Protein AF-A0A4R6DSK3-F1 (afdb_monomer_lite)

Foldseek 3Di:
DDDDDDDPDDDDPPPPPPPPPPPPQPQPDFDQQVVDPQWDQDPVQFIWGQDPNDTDFDDFPNFTWGDDPRTIDGVPHGDGNVNVVVSVVVVVVVVVVVVD

Organism: Scandinavium goeteborgense (NCBI:txid1851514)

Sequence (100 aa):
MKKVIIFLLALTANTTVSAVGIPLIDPSTPIKVSASSGYRCGSDEKGYVLNDGKWQLISFQDIEVSCHDDHLWLKDTPLSFSDILSQALKEIEKKDSSSQ

Structure (mmCIF, N/CA/C/O backbone):
data_AF-A0A4R6DSK3-F1
#
_entry.id   AF-A0A4R6DSK3-F1
#
loop_
_atom_site.group_PDB
_atom_site.id
_atom_site.type_symbol
_atom_site.label_atom_id
_atom_site.label_alt_id
_atom_site.label_comp_id
_atom_site.label_asym_id
_atom_site.label_entity_id
_atom_site.label_seq_id
_atom_site.pdbx_PDB_ins_code
_atom_site.Cartn_x
_atom_site.Cartn_y
_atom_site.Cartn_z
_atom_site.occupancy
_atom_site.B_iso_or_equiv
_atom_site.auth_seq_id
_atom_site.auth_comp_id
_atom_site.auth_asym_id
_atom_site.auth_atom_id
_atom_site.pdbx_PDB_model_num
ATOM 1 N N . MET A 1 1 ? 63.847 4.606 -37.744 1.00 38.59 1 MET A N 1
ATOM 2 C CA . MET A 1 1 ? 62.773 5.620 -37.821 1.00 38.59 1 MET A CA 1
ATOM 3 C C . MET A 1 1 ? 61.489 4.947 -38.300 1.00 38.59 1 MET A C 1
ATOM 5 O O . MET A 1 1 ? 61.398 4.617 -39.472 1.00 38.59 1 MET A O 1
ATOM 9 N N . LYS A 1 2 ? 60.531 4.670 -37.408 1.00 36.50 2 LYS A N 1
ATOM 10 C CA . LYS A 1 2 ? 59.188 4.175 -37.763 1.00 36.50 2 LYS A CA 1
ATOM 11 C C . LYS A 1 2 ? 58.180 5.086 -37.065 1.00 36.50 2 LYS A C 1
ATOM 13 O O . LYS A 1 2 ? 58.185 5.168 -35.842 1.00 36.50 2 LYS A O 1
ATOM 18 N N . LYS A 1 3 ? 57.428 5.858 -37.856 1.00 42.44 3 LYS A N 1
ATOM 19 C CA . LYS A 1 3 ? 56.459 6.852 -37.379 1.00 42.44 3 LYS A CA 1
ATOM 20 C C . LYS A 1 3 ? 55.225 6.125 -36.845 1.00 42.44 3 LYS A C 1
ATOM 22 O O . LYS A 1 3 ? 54.655 5.287 -37.538 1.00 42.44 3 LYS A O 1
ATOM 27 N N . VAL A 1 4 ? 54.889 6.429 -35.597 1.00 52.22 4 VAL A N 1
ATOM 28 C CA . VAL A 1 4 ? 53.748 5.887 -34.858 1.00 52.22 4 VAL A CA 1
ATOM 29 C C . VAL A 1 4 ? 52.454 6.521 -35.373 1.00 52.22 4 VAL A C 1
ATOM 31 O O . VAL A 1 4 ? 52.421 7.683 -35.773 1.00 52.22 4 VAL A O 1
ATOM 34 N N . ILE A 1 5 ? 51.428 5.681 -35.411 1.00 54.78 5 ILE A N 1
ATOM 35 C CA . ILE A 1 5 ? 50.108 5.847 -36.011 1.00 54.78 5 ILE A CA 1
ATOM 36 C C . ILE A 1 5 ? 49.314 6.965 -35.315 1.00 54.78 5 ILE A C 1
ATOM 38 O O . ILE A 1 5 ? 49.279 7.046 -34.090 1.00 54.78 5 ILE A O 1
ATOM 42 N N . ILE A 1 6 ? 48.664 7.811 -36.118 1.00 54.84 6 ILE A N 1
ATOM 43 C CA . ILE A 1 6 ? 47.757 8.880 -35.683 1.00 54.84 6 ILE A CA 1
ATOM 44 C C . ILE A 1 6 ? 46.467 8.243 -35.148 1.00 54.84 6 ILE A C 1
ATOM 46 O O . ILE A 1 6 ? 45.700 7.656 -35.909 1.00 54.84 6 ILE A O 1
ATOM 50 N N . PHE A 1 7 ? 46.223 8.371 -33.843 1.00 48.38 7 PHE A N 1
ATOM 51 C CA . PHE A 1 7 ? 44.937 8.051 -33.224 1.00 48.38 7 PHE A CA 1
ATOM 52 C C . PHE A 1 7 ? 43.957 9.208 -33.465 1.00 48.38 7 PHE A C 1
ATOM 54 O O . PHE A 1 7 ? 43.996 10.230 -32.783 1.00 48.38 7 PHE A O 1
ATOM 61 N N . LEU A 1 8 ? 43.066 9.038 -34.441 1.00 53.38 8 LEU A N 1
ATOM 62 C CA . LEU A 1 8 ? 41.819 9.796 -34.540 1.00 53.38 8 LEU A CA 1
ATOM 63 C C . LEU A 1 8 ? 40.842 9.229 -33.499 1.00 53.38 8 LEU A C 1
ATOM 65 O O . LEU A 1 8 ? 40.117 8.277 -33.783 1.00 53.38 8 LEU A O 1
ATOM 69 N N . LEU A 1 9 ? 40.845 9.779 -32.280 1.00 48.25 9 LEU A N 1
ATOM 70 C CA . LEU A 1 9 ? 39.757 9.539 -31.330 1.00 48.25 9 LEU A CA 1
ATOM 71 C C . LEU A 1 9 ? 38.583 10.451 -31.698 1.00 48.25 9 LEU A C 1
ATOM 73 O O . LEU A 1 9 ? 38.645 11.671 -31.557 1.00 48.25 9 LEU A O 1
ATOM 77 N N . ALA A 1 10 ? 37.531 9.823 -32.211 1.00 53.84 10 ALA A N 1
ATOM 78 C CA . ALA A 1 10 ? 36.276 10.444 -32.580 1.00 53.84 10 ALA A CA 1
ATOM 79 C C . ALA A 1 10 ? 35.604 11.111 -31.366 1.00 53.84 10 ALA A C 1
ATOM 81 O O . ALA A 1 10 ? 35.232 10.450 -30.397 1.00 53.84 10 ALA A O 1
ATOM 82 N N . LEU A 1 11 ? 35.418 12.430 -31.451 1.00 53.19 11 LEU A N 1
ATOM 83 C CA . LEU A 1 11 ? 34.432 13.165 -30.666 1.00 53.19 11 LEU A CA 1
ATOM 84 C C . LEU A 1 11 ? 33.047 12.900 -31.262 1.00 53.19 11 LEU A C 1
ATOM 86 O O . LEU A 1 11 ? 32.675 13.536 -32.242 1.00 53.19 11 LEU A O 1
ATOM 90 N N . THR A 1 12 ? 32.259 12.035 -30.635 1.00 53.69 12 THR A N 1
ATOM 91 C CA . THR A 1 12 ? 30.794 12.147 -30.683 1.00 53.69 12 THR A CA 1
ATOM 92 C C . THR A 1 12 ? 30.238 11.772 -29.317 1.00 53.69 12 THR A C 1
ATOM 94 O O . THR A 1 12 ? 29.830 10.637 -29.070 1.00 53.69 12 THR A O 1
ATOM 97 N N . ALA A 1 13 ? 30.268 12.732 -28.393 1.00 55.22 13 ALA A N 1
ATOM 98 C CA . ALA A 1 13 ? 29.481 12.655 -27.175 1.00 55.22 13 ALA A CA 1
ATOM 99 C C . ALA A 1 13 ? 28.005 12.813 -27.566 1.00 55.22 13 ALA A C 1
ATOM 101 O O . ALA A 1 13 ? 27.500 13.925 -27.7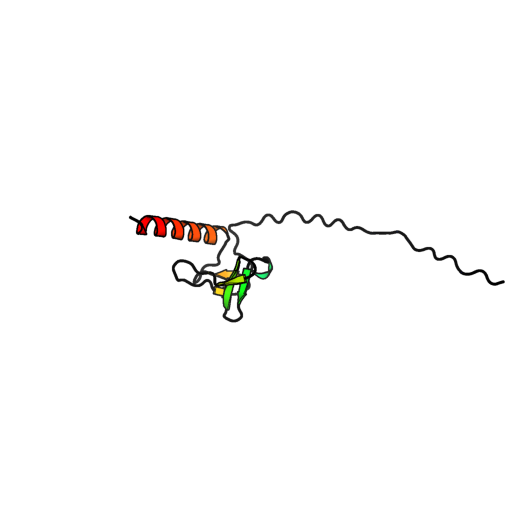00 1.00 55.22 13 ALA A O 1
ATOM 102 N N . ASN A 1 14 ? 27.320 11.692 -27.785 1.00 53.88 14 ASN A N 1
ATOM 103 C CA . ASN A 1 14 ? 25.866 11.673 -27.867 1.00 53.88 14 ASN A CA 1
ATOM 104 C C . ASN A 1 14 ? 25.325 11.839 -26.447 1.00 53.88 14 ASN A C 1
ATOM 106 O O . ASN A 1 14 ? 25.045 10.863 -25.755 1.00 53.88 14 ASN A O 1
ATOM 110 N N . THR A 1 15 ? 25.198 13.080 -25.984 1.00 58.44 15 THR A N 1
ATOM 111 C CA . THR A 1 15 ? 24.363 13.372 -24.821 1.00 58.44 15 THR A CA 1
ATOM 112 C C . THR A 1 15 ? 22.913 13.252 -25.268 1.00 58.44 15 THR A C 1
ATOM 114 O O . THR A 1 15 ? 22.318 14.204 -25.772 1.00 58.44 15 THR A O 1
ATOM 117 N N . THR A 1 16 ? 22.339 12.060 -25.127 1.00 59.62 16 THR A N 1
ATOM 118 C CA . THR A 1 16 ? 20.891 11.880 -25.195 1.00 59.62 16 THR A CA 1
ATOM 119 C C . THR A 1 16 ? 20.289 12.607 -23.997 1.00 59.62 16 THR A C 1
ATOM 121 O O . THR A 1 16 ? 20.273 12.085 -22.883 1.00 59.62 16 THR A O 1
ATOM 124 N N . VAL A 1 17 ? 19.836 13.842 -24.210 1.00 56.81 17 VAL A N 1
ATOM 125 C CA . VAL A 1 17 ? 18.970 14.545 -23.262 1.00 56.81 17 VAL A CA 1
ATOM 126 C C . VAL A 1 17 ? 17.626 13.830 -23.319 1.00 56.81 17 VAL A C 1
ATOM 128 O O . VAL A 1 17 ? 16.793 14.107 -24.178 1.00 56.81 17 VAL A O 1
ATOM 131 N N . SER A 1 18 ? 17.444 12.838 -22.450 1.00 55.16 18 SER A N 1
ATOM 132 C CA . SER A 1 18 ? 16.133 12.239 -22.251 1.00 55.16 18 SER A CA 1
ATOM 133 C C . SER A 1 18 ? 15.279 13.289 -21.552 1.00 55.16 18 SER A C 1
ATOM 135 O O . SER A 1 18 ? 15.480 13.576 -20.372 1.00 55.16 18 SER A O 1
ATOM 137 N N . ALA A 1 19 ? 14.359 13.902 -22.296 1.00 55.50 19 ALA A N 1
ATOM 138 C CA . ALA A 1 19 ? 13.275 14.678 -21.724 1.00 55.50 19 ALA A CA 1
ATOM 139 C C . ALA A 1 19 ? 12.422 13.709 -20.901 1.00 55.50 19 ALA A C 1
ATOM 141 O O . ALA A 1 19 ? 11.544 13.029 -21.429 1.00 55.50 19 ALA A O 1
ATOM 142 N N . VAL A 1 20 ? 12.728 13.585 -19.610 1.00 54.66 20 VAL A N 1
ATOM 143 C CA . VAL A 1 20 ? 11.831 12.938 -18.657 1.00 54.66 20 VAL A CA 1
ATOM 144 C C . VAL A 1 20 ? 10.653 13.895 -18.526 1.00 54.66 20 VAL A C 1
ATOM 146 O O . VAL A 1 20 ? 10.675 14.817 -17.714 1.00 54.66 20 VAL A O 1
ATOM 149 N N . GLY A 1 21 ? 9.672 13.755 -19.422 1.00 49.19 21 GLY A N 1
ATOM 150 C CA . GLY A 1 21 ? 8.376 14.394 -19.256 1.00 49.19 21 GLY A CA 1
ATOM 151 C C . GLY A 1 21 ? 7.909 14.055 -17.850 1.00 49.19 21 GLY A C 1
ATOM 152 O O . GLY A 1 21 ? 7.904 12.880 -17.486 1.00 49.19 21 GLY A O 1
ATOM 153 N N . ILE A 1 22 ? 7.641 15.079 -17.041 1.00 50.91 22 ILE A N 1
ATOM 154 C CA . ILE A 1 22 ? 7.188 14.903 -15.662 1.00 50.91 22 ILE A CA 1
ATOM 155 C C . ILE A 1 22 ? 5.979 13.967 -15.740 1.00 50.91 22 ILE A C 1
ATOM 157 O O . ILE A 1 22 ? 4.998 14.343 -16.389 1.00 50.91 22 ILE A O 1
ATOM 161 N N . PRO A 1 23 ? 6.046 12.742 -15.188 1.00 54.28 23 PRO A N 1
ATOM 162 C CA . PRO A 1 23 ? 4.908 11.848 -15.245 1.00 54.28 23 PRO A CA 1
ATOM 163 C C . PRO A 1 23 ? 3.758 12.556 -14.535 1.00 54.28 23 PRO A C 1
ATOM 165 O O . PRO A 1 23 ? 3.869 12.924 -13.365 1.00 54.28 23 PRO A O 1
ATOM 168 N N . LEU A 1 24 ? 2.677 12.809 -15.271 1.00 55.78 24 LEU A N 1
ATOM 169 C CA . LEU A 1 24 ? 1.422 13.256 -14.687 1.00 55.78 24 LEU A CA 1
ATOM 170 C C . LEU A 1 24 ? 0.889 12.065 -13.892 1.00 55.78 24 LEU A C 1
ATOM 172 O O . LEU A 1 24 ? 0.271 11.163 -14.451 1.00 55.78 24 LEU A O 1
ATOM 176 N N . ILE A 1 25 ? 1.234 12.011 -12.608 1.00 68.19 25 ILE A N 1
ATOM 177 C CA . ILE A 1 25 ? 0.703 11.012 -11.686 1.00 68.19 25 ILE A CA 1
ATOM 178 C C . ILE A 1 25 ? -0.771 11.363 -11.503 1.00 68.19 25 ILE A C 1
ATOM 180 O O . ILE A 1 25 ? -1.084 12.378 -10.883 1.00 68.19 25 ILE A O 1
ATOM 184 N N . ASP A 1 26 ? -1.668 10.562 -12.075 1.00 84.50 26 ASP A N 1
ATOM 185 C CA . ASP A 1 26 ? -3.093 10.652 -11.775 1.00 84.50 26 ASP A CA 1
ATOM 186 C C . ASP A 1 26 ? -3.304 10.146 -10.338 1.00 84.50 26 ASP A C 1
ATOM 188 O O . ASP A 1 26 ? -3.143 8.946 -10.084 1.00 84.50 26 ASP A O 1
ATOM 192 N N . PRO A 1 27 ? -3.642 11.030 -9.381 1.00 84.75 27 PRO A N 1
ATOM 193 C CA . PRO A 1 27 ? -3.726 10.660 -7.974 1.00 84.75 27 PRO A CA 1
ATOM 194 C C . PRO A 1 27 ? -4.894 9.712 -7.674 1.00 84.75 27 PRO A C 1
ATOM 196 O O . PRO A 1 27 ? -4.917 9.145 -6.583 1.00 84.75 27 PRO A O 1
ATOM 199 N N . SER A 1 28 ?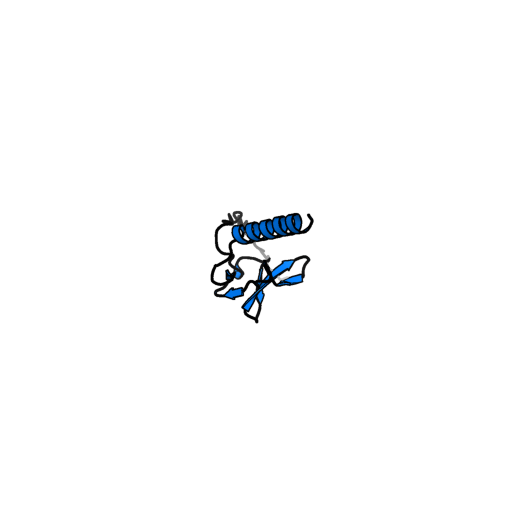 -5.829 9.538 -8.618 1.00 90.12 28 SER A N 1
ATOM 200 C CA . SER A 1 28 ? -6.963 8.615 -8.519 1.00 90.12 28 SER A CA 1
ATOM 201 C C . SER A 1 28 ? -6.642 7.203 -9.013 1.00 90.12 28 SER A C 1
ATOM 203 O O . SER A 1 28 ? -7.397 6.268 -8.747 1.00 90.12 28 SER A O 1
ATOM 205 N N . THR A 1 29 ? -5.512 7.017 -9.701 1.00 92.44 29 THR A N 1
ATOM 206 C CA . THR A 1 29 ? -5.091 5.682 -10.134 1.00 92.44 29 THR A CA 1
ATOM 207 C C . THR A 1 29 ? -4.540 4.868 -8.962 1.00 92.44 29 THR A C 1
ATOM 209 O O . THR A 1 29 ? -3.872 5.429 -8.085 1.00 92.44 29 THR A O 1
ATOM 212 N N . PRO A 1 30 ? -4.792 3.544 -8.933 1.00 94.75 30 PRO A N 1
ATOM 213 C CA . PRO A 1 30 ? -4.163 2.649 -7.975 1.00 94.75 30 PRO A CA 1
ATOM 214 C C . PRO A 1 30 ? -2.645 2.814 -7.928 1.00 94.75 30 PRO A C 1
ATOM 216 O O . PRO A 1 30 ? -1.969 2.872 -8.957 1.00 94.75 30 PRO A O 1
ATOM 219 N N . ILE A 1 31 ? -2.100 2.850 -6.716 1.00 93.06 31 ILE A N 1
ATOM 220 C CA . ILE A 1 31 ? -0.667 2.971 -6.481 1.00 93.06 31 ILE A CA 1
ATOM 221 C C . ILE A 1 31 ? 0.000 1.675 -6.915 1.00 93.06 31 ILE A C 1
ATOM 223 O O . ILE A 1 31 ? -0.116 0.648 -6.246 1.00 93.06 31 ILE A O 1
ATOM 227 N N . LYS A 1 32 ? 0.744 1.756 -8.015 1.00 94.38 32 LYS A N 1
ATOM 228 C CA . LYS A 1 32 ? 1.611 0.683 -8.481 1.00 94.38 32 LYS A CA 1
ATOM 229 C C . LYS A 1 32 ? 2.956 0.752 -7.766 1.00 94.38 32 LYS A C 1
ATOM 231 O O . LYS A 1 32 ? 3.697 1.726 -7.914 1.00 94.38 32 LYS A O 1
ATOM 236 N N . VAL A 1 33 ? 3.277 -0.277 -6.992 1.00 94.00 33 VAL A N 1
ATOM 237 C CA . VAL A 1 33 ? 4.443 -0.288 -6.103 1.00 94.00 33 VAL A CA 1
ATOM 238 C C . VAL A 1 33 ? 5.745 -0.266 -6.896 1.00 94.00 33 VAL A C 1
ATOM 240 O O . VAL A 1 33 ? 6.608 0.555 -6.605 1.00 94.00 33 VAL A O 1
ATOM 243 N N . SER A 1 34 ? 5.870 -1.058 -7.963 1.00 92.56 34 SER A N 1
ATOM 244 C CA . SER A 1 34 ? 7.054 -1.043 -8.838 1.00 92.56 34 SER A CA 1
ATOM 245 C C . SER A 1 34 ? 7.313 0.294 -9.545 1.00 92.56 34 SER A C 1
ATOM 247 O O . SER A 1 34 ? 8.423 0.530 -10.024 1.00 92.56 34 SER A O 1
ATOM 249 N N . ALA A 1 35 ? 6.311 1.176 -9.610 1.00 90.44 35 ALA A N 1
ATOM 250 C CA . ALA A 1 35 ? 6.424 2.505 -10.204 1.00 90.44 35 ALA A CA 1
ATOM 251 C C . ALA A 1 35 ? 6.756 3.603 -9.174 1.00 90.44 35 ALA A C 1
ATOM 253 O O . ALA A 1 35 ? 6.890 4.767 -9.552 1.00 90.44 35 ALA A O 1
ATOM 254 N N . SER A 1 36 ? 6.895 3.258 -7.889 1.00 87.06 36 SER A N 1
ATOM 255 C CA . SER A 1 36 ? 7.165 4.203 -6.805 1.00 87.06 36 SER A CA 1
ATOM 256 C C . SER A 1 36 ? 8.372 3.775 -5.976 1.00 87.06 36 SER A C 1
ATOM 258 O O . SER A 1 36 ? 8.492 2.629 -5.562 1.00 87.06 36 SER A O 1
ATOM 260 N N . SER A 1 37 ? 9.254 4.721 -5.656 1.00 90.62 37 SER A N 1
ATOM 261 C CA . SER A 1 37 ? 10.331 4.504 -4.680 1.00 90.62 37 SER A CA 1
ATOM 262 C C . SER A 1 37 ? 9.870 4.670 -3.227 1.00 90.62 37 SER A C 1
ATOM 264 O O . SER A 1 37 ? 10.603 4.310 -2.308 1.00 90.62 37 SER A O 1
ATOM 266 N N . GLY A 1 38 ? 8.674 5.228 -3.013 1.00 91.62 38 GLY A N 1
ATOM 267 C CA . GLY A 1 38 ? 8.120 5.513 -1.690 1.00 91.62 38 GLY A CA 1
ATOM 268 C C . GLY A 1 38 ? 7.294 4.375 -1.097 1.00 91.62 38 GLY A C 1
ATOM 269 O O . GLY A 1 38 ? 6.955 4.439 0.081 1.00 91.62 38 GLY A O 1
ATOM 270 N N . TYR A 1 39 ? 6.983 3.340 -1.879 1.00 94.62 39 TYR A N 1
ATOM 271 C CA . TYR A 1 39 ? 6.181 2.200 -1.440 1.00 94.62 39 TYR A CA 1
ATOM 272 C C . TYR A 1 39 ? 6.899 0.881 -1.692 1.00 94.62 39 TYR A C 1
ATOM 274 O O . TYR A 1 39 ? 7.749 0.776 -2.574 1.00 94.62 39 TYR A O 1
ATOM 282 N N . ARG A 1 40 ? 6.543 -0.138 -0.912 1.00 95.19 40 ARG A N 1
ATOM 283 C CA . ARG A 1 40 ? 7.076 -1.491 -1.060 1.00 95.19 40 ARG A CA 1
ATOM 284 C C . ARG A 1 40 ? 6.042 -2.536 -0.651 1.00 95.19 40 ARG A C 1
ATOM 286 O O . ARG A 1 40 ? 5.345 -2.364 0.345 1.00 95.19 40 ARG A O 1
ATOM 293 N N . CYS A 1 41 ? 6.047 -3.659 -1.360 1.00 95.56 41 CYS A N 1
ATOM 294 C CA . CYS A 1 41 ? 5.404 -4.894 -0.929 1.00 95.56 41 CYS A CA 1
ATOM 295 C C . CYS A 1 41 ? 6.377 -5.698 -0.064 1.00 95.56 41 CYS A C 1
ATOM 297 O O . CYS A 1 41 ? 7.515 -5.979 -0.466 1.00 95.56 41 CYS A O 1
ATOM 299 N N . GLY A 1 42 ? 5.962 -6.008 1.158 1.00 94.62 42 GLY A N 1
ATOM 300 C CA . GLY A 1 42 ? 6.680 -6.921 2.032 1.00 94.62 42 GLY A CA 1
ATOM 301 C C . GLY A 1 42 ? 6.600 -8.359 1.533 1.00 94.62 42 GLY A C 1
ATOM 302 O O . GLY A 1 42 ? 5.754 -8.713 0.716 1.00 94.62 42 GLY A O 1
ATOM 303 N N . SER A 1 43 ? 7.493 -9.204 2.042 1.00 94.94 43 SER A N 1
ATOM 304 C CA . SER A 1 43 ? 7.424 -10.656 1.821 1.00 94.94 43 SER A CA 1
ATOM 305 C C . SER A 1 43 ? 6.254 -11.315 2.560 1.00 94.94 43 SER A C 1
ATOM 307 O O . SER A 1 43 ? 5.969 -12.481 2.334 1.00 94.94 43 SER A O 1
ATOM 309 N N . ASP A 1 44 ? 5.630 -10.582 3.474 1.00 96.25 44 ASP A N 1
ATOM 310 C CA . ASP A 1 44 ? 4.446 -10.935 4.250 1.00 96.25 44 ASP A CA 1
ATOM 311 C C . ASP A 1 44 ? 3.149 -10.408 3.617 1.00 96.25 44 ASP A C 1
ATOM 313 O O . ASP A 1 44 ? 2.131 -10.330 4.297 1.00 96.25 44 ASP A O 1
ATOM 317 N N . GLU A 1 45 ? 3.196 -10.011 2.339 1.00 95.94 45 GLU A N 1
ATOM 318 C CA . GLU A 1 45 ? 2.058 -9.462 1.587 1.00 95.94 45 GLU A CA 1
ATOM 319 C C . GLU A 1 45 ? 1.488 -8.167 2.192 1.00 95.94 45 GLU A C 1
ATOM 321 O O . GLU A 1 45 ? 0.369 -7.763 1.884 1.00 95.94 45 GLU A O 1
ATOM 326 N N . LYS A 1 46 ? 2.263 -7.464 3.030 1.00 97.50 46 LYS A N 1
ATOM 327 C CA . LYS A 1 46 ? 1.878 -6.164 3.591 1.00 97.50 46 LYS A CA 1
ATOM 328 C C . LYS A 1 46 ? 2.433 -4.991 2.788 1.00 97.50 46 LYS A C 1
ATOM 330 O O . LYS A 1 46 ? 3.482 -5.080 2.143 1.00 97.50 46 LYS A O 1
ATOM 335 N N . GLY A 1 47 ? 1.725 -3.867 2.842 1.00 96.38 47 GLY A N 1
ATOM 336 C CA . GLY A 1 47 ? 2.114 -2.606 2.222 1.00 96.38 47 GLY A CA 1
ATOM 337 C C . GLY A 1 47 ? 2.946 -1.730 3.158 1.00 96.38 47 GLY A C 1
ATOM 338 O O . GLY A 1 47 ? 2.549 -1.452 4.289 1.00 96.38 47 GLY A O 1
ATOM 339 N N . TYR A 1 48 ? 4.086 -1.246 2.668 1.00 96.81 48 TYR A N 1
ATOM 340 C CA . TYR A 1 48 ? 4.994 -0.377 3.416 1.00 96.81 48 TYR A CA 1
ATOM 341 C C . TYR A 1 48 ? 5.198 0.960 2.712 1.00 96.81 48 TYR A C 1
ATOM 343 O O . TYR A 1 48 ? 5.257 1.019 1.483 1.00 96.81 48 TYR A O 1
ATOM 351 N N . VAL A 1 49 ? 5.382 2.016 3.503 1.00 94.81 49 VAL A N 1
ATOM 352 C CA . VAL A 1 49 ? 5.785 3.351 3.049 1.00 94.81 49 VAL A CA 1
ATOM 353 C C . VAL A 1 49 ? 7.189 3.674 3.555 1.00 94.81 49 VAL A C 1
ATOM 355 O O . VAL A 1 49 ? 7.560 3.303 4.672 1.00 94.81 49 VAL A O 1
ATOM 358 N N . LEU A 1 50 ? 7.988 4.345 2.729 1.00 94.88 50 LEU A N 1
ATOM 359 C CA . LEU A 1 50 ? 9.283 4.876 3.131 1.00 94.88 50 LEU A CA 1
ATOM 360 C C . LEU A 1 50 ? 9.066 6.206 3.850 1.00 94.88 50 LEU A C 1
ATOM 362 O O . LEU A 1 50 ? 8.720 7.204 3.223 1.00 94.88 50 LEU A O 1
ATOM 366 N N . ASN A 1 51 ? 9.301 6.222 5.156 1.00 90.81 51 ASN A N 1
ATOM 367 C CA . ASN A 1 51 ? 9.197 7.415 5.983 1.00 90.81 51 ASN A CA 1
ATOM 368 C C . ASN A 1 51 ? 10.492 7.589 6.782 1.00 90.81 51 ASN A C 1
ATOM 370 O O . ASN A 1 51 ? 10.956 6.648 7.427 1.00 90.81 51 ASN A O 1
ATOM 374 N N . ASP A 1 52 ? 11.121 8.759 6.680 1.00 93.25 52 ASP A N 1
ATOM 375 C CA . ASP A 1 52 ? 12.419 9.059 7.303 1.00 93.25 52 ASP A CA 1
ATOM 376 C C . ASP A 1 52 ? 13.499 7.986 7.047 1.00 93.25 52 ASP A C 1
ATOM 378 O O . ASP A 1 52 ? 14.245 7.569 7.937 1.00 93.25 52 ASP A O 1
ATOM 382 N N . GLY A 1 53 ? 13.557 7.484 5.807 1.00 94.44 53 GLY A N 1
ATOM 383 C CA . GLY A 1 53 ? 14.514 6.455 5.387 1.00 94.44 53 GLY A CA 1
ATOM 384 C C . GLY A 1 53 ? 14.241 5.056 5.952 1.00 94.44 53 GLY A C 1
ATOM 385 O O . GLY A 1 53 ? 15.052 4.150 5.757 1.00 94.44 53 GLY A O 1
ATOM 386 N N . LYS A 1 54 ? 13.112 4.854 6.639 1.00 96.44 54 LYS A N 1
ATOM 387 C CA . LYS A 1 54 ? 12.703 3.569 7.209 1.00 96.44 54 LYS A CA 1
ATOM 388 C C . LYS A 1 54 ? 11.395 3.101 6.593 1.00 96.44 54 LYS A C 1
ATOM 390 O O . LYS A 1 54 ? 10.465 3.877 6.399 1.00 96.44 54 LYS A O 1
ATOM 395 N N . TRP A 1 55 ? 11.317 1.805 6.322 1.00 96.19 55 TRP A N 1
ATOM 396 C CA . TRP A 1 55 ? 10.072 1.179 5.899 1.00 96.19 55 TRP A CA 1
ATOM 397 C C . TRP A 1 55 ? 9.142 1.030 7.098 1.00 96.19 55 TRP A C 1
ATOM 399 O O . TRP A 1 55 ? 9.505 0.402 8.093 1.00 96.19 55 TRP A O 1
ATOM 409 N N . GLN A 1 56 ? 7.957 1.617 6.995 1.00 96.88 56 GLN A N 1
ATOM 410 C CA . GLN A 1 56 ? 6.910 1.559 8.007 1.00 96.88 56 GLN A CA 1
ATOM 411 C C . GLN A 1 56 ? 5.679 0.889 7.413 1.00 96.88 56 GLN A C 1
ATOM 413 O O . GLN A 1 56 ? 5.329 1.139 6.259 1.00 96.88 56 GLN A O 1
ATOM 418 N N . LEU A 1 57 ? 5.053 0.014 8.195 1.00 96.12 57 LEU A N 1
ATOM 419 C CA . LEU A 1 57 ? 3.803 -0.623 7.807 1.00 96.12 57 LEU A CA 1
ATOM 420 C C . LEU A 1 57 ? 2.719 0.449 7.666 1.00 96.12 57 LEU A C 1
ATOM 422 O O . LEU A 1 57 ? 2.576 1.294 8.551 1.00 96.12 57 LEU A O 1
ATOM 426 N N . ILE A 1 58 ? 1.968 0.413 6.569 1.00 95.00 58 ILE A N 1
ATOM 427 C CA . ILE A 1 58 ? 0.843 1.324 6.374 1.00 95.00 58 ILE A CA 1
ATOM 428 C C . ILE A 1 58 ? -0.381 0.714 7.057 1.00 95.00 58 ILE A C 1
ATOM 430 O O . ILE A 1 58 ? -0.769 -0.419 6.769 1.00 95.00 58 ILE A O 1
ATOM 434 N N . SER A 1 59 ? -1.011 1.479 7.941 1.00 93.62 59 SER A N 1
ATOM 435 C CA . SER A 1 59 ? -2.295 1.127 8.535 1.00 93.62 59 SER A CA 1
ATOM 436 C C . SER A 1 59 ? -3.190 2.358 8.655 1.00 93.62 59 SER A C 1
ATOM 438 O O . SER A 1 59 ? -2.721 3.472 8.889 1.00 93.62 59 SER A O 1
ATOM 440 N N . PHE A 1 60 ? -4.493 2.151 8.479 1.00 90.19 60 PHE A N 1
ATOM 441 C CA . PHE A 1 60 ? -5.527 3.165 8.684 1.00 90.19 60 PHE A CA 1
ATOM 442 C C . PHE A 1 60 ? -6.585 2.585 9.616 1.00 90.19 60 PHE A C 1
ATOM 444 O O . PHE A 1 60 ? -7.119 1.519 9.318 1.00 90.19 60 PHE A O 1
ATOM 451 N N . GLN A 1 61 ? -6.916 3.265 10.715 1.00 87.06 61 GLN A N 1
ATOM 452 C CA . GLN A 1 61 ? -7.919 2.813 11.689 1.00 87.06 61 GLN A CA 1
ATOM 453 C C . GLN A 1 61 ? -7.717 1.352 12.136 1.00 87.06 61 GLN A C 1
ATOM 455 O O . GLN A 1 61 ? -8.667 0.573 12.146 1.00 87.06 61 GLN A O 1
ATOM 460 N N . ASP A 1 62 ? -6.473 0.973 12.447 1.00 88.12 62 ASP A N 1
ATOM 461 C CA . ASP A 1 62 ? -6.064 -0.392 12.834 1.00 88.12 62 ASP A CA 1
ATOM 462 C C . ASP A 1 62 ? -6.220 -1.464 11.737 1.00 88.12 62 ASP A C 1
ATOM 464 O O . ASP A 1 62 ? -6.062 -2.658 11.988 1.00 88.12 62 ASP A O 1
ATOM 468 N N . ILE A 1 63 ? -6.486 -1.049 10.497 1.00 92.25 63 ILE A N 1
ATOM 469 C CA . ILE A 1 63 ? -6.550 -1.925 9.328 1.00 92.25 63 ILE A CA 1
ATOM 470 C C . ILE A 1 63 ? -5.235 -1.801 8.569 1.00 92.25 63 ILE A C 1
ATOM 472 O O . ILE A 1 63 ? -4.899 -0.733 8.055 1.00 92.25 63 ILE A O 1
ATOM 476 N N . GLU A 1 64 ? -4.485 -2.896 8.513 1.00 95.69 64 GLU A N 1
ATOM 477 C CA . GLU A 1 64 ? -3.235 -2.970 7.763 1.00 95.69 64 GLU A CA 1
ATOM 478 C C . GLU A 1 64 ? -3.507 -2.966 6.255 1.00 95.69 64 GLU A C 1
ATOM 480 O O . GLU A 1 64 ? -4.433 -3.615 5.760 1.00 95.69 64 GLU A O 1
ATOM 485 N N . VAL A 1 65 ? -2.681 -2.229 5.519 1.00 96.75 65 VAL A N 1
ATOM 486 C CA . VAL A 1 65 ? -2.672 -2.259 4.058 1.00 96.75 65 VAL A CA 1
ATOM 487 C C . VAL A 1 65 ? -1.957 -3.524 3.607 1.00 96.75 65 VAL A C 1
ATOM 489 O O . VAL A 1 65 ? -0.840 -3.810 4.043 1.00 96.75 65 VAL A O 1
ATOM 492 N N . SER A 1 66 ? -2.589 -4.264 2.705 1.00 97.38 66 SER A N 1
ATOM 493 C CA . SER A 1 66 ? -1.978 -5.402 2.027 1.00 97.38 66 SER A CA 1
ATOM 494 C C . SER A 1 66 ? -1.348 -4.964 0.704 1.00 97.38 66 SER A C 1
ATOM 496 O O . SER A 1 66 ? -1.600 -3.868 0.195 1.00 97.38 66 SER A O 1
ATOM 498 N N . CYS A 1 67 ? -0.494 -5.813 0.153 1.00 96.00 67 CYS A N 1
ATOM 499 C CA . CYS A 1 67 ? -0.039 -5.710 -1.216 1.00 96.00 67 CYS A CA 1
ATOM 500 C C . CYS A 1 67 ? -0.330 -7.010 -1.956 1.00 96.00 67 CYS A C 1
ATOM 502 O O . CYS A 1 67 ? 0.085 -8.084 -1.528 1.00 96.00 67 CYS A O 1
ATOM 504 N N . HIS A 1 68 ? -0.953 -6.877 -3.120 1.00 94.50 68 HIS A N 1
ATOM 505 C CA . HIS A 1 68 ? -1.056 -7.944 -4.100 1.00 94.50 68 HIS A CA 1
ATOM 506 C C . HIS A 1 68 ? -1.070 -7.356 -5.511 1.00 94.50 68 HIS A C 1
ATOM 508 O O . HIS A 1 68 ? -1.439 -6.196 -5.723 1.00 94.50 68 HIS A O 1
ATOM 514 N N . ASP A 1 69 ? -0.601 -8.153 -6.471 1.00 93.75 69 ASP A N 1
ATOM 515 C CA . ASP A 1 69 ? -0.532 -7.786 -7.889 1.00 93.75 69 ASP A CA 1
ATOM 516 C C . ASP A 1 69 ? 0.180 -6.450 -8.151 1.00 93.75 69 ASP A C 1
ATOM 518 O O . ASP A 1 69 ? -0.232 -5.676 -9.014 1.00 93.75 69 ASP A O 1
ATOM 522 N N . ASP A 1 70 ? 1.250 -6.170 -7.397 1.00 93.94 70 ASP A N 1
ATOM 523 C CA . ASP A 1 70 ? 2.049 -4.939 -7.503 1.00 93.94 70 ASP A CA 1
ATOM 524 C C . ASP A 1 70 ? 1.283 -3.647 -7.142 1.00 93.94 70 ASP A C 1
ATOM 526 O O . ASP A 1 70 ? 1.693 -2.549 -7.517 1.00 93.94 70 ASP A O 1
ATOM 530 N N . HIS A 1 71 ? 0.186 -3.755 -6.388 1.00 96.31 71 HIS A N 1
ATOM 531 C CA . HIS A 1 71 ? -0.592 -2.615 -5.904 1.00 96.31 71 HIS A CA 1
ATOM 532 C C . HIS A 1 71 ? -0.808 -2.676 -4.391 1.00 96.31 71 HIS A C 1
ATOM 534 O O . HIS A 1 71 ? -0.741 -3.741 -3.779 1.00 96.31 71 HIS A O 1
ATOM 540 N N . LEU A 1 72 ? -1.063 -1.515 -3.784 1.00 96.25 72 LEU A N 1
ATOM 541 C CA . LEU A 1 72 ? -1.473 -1.407 -2.382 1.00 96.25 72 LEU A CA 1
ATOM 542 C C . LEU A 1 72 ? -2.988 -1.542 -2.259 1.00 96.25 72 LEU A C 1
ATOM 544 O O . LEU A 1 72 ? -3.716 -0.968 -3.065 1.00 96.25 72 LEU A O 1
ATOM 548 N N . TRP A 1 73 ? -3.457 -2.237 -1.226 1.00 96.88 73 TRP A N 1
ATOM 549 C CA . TRP A 1 73 ? -4.875 -2.521 -1.022 1.00 96.88 73 TRP A CA 1
ATOM 550 C C . TRP A 1 73 ? -5.288 -2.335 0.429 1.00 96.88 73 TRP A C 1
ATOM 552 O O . TRP A 1 73 ? -4.597 -2.752 1.360 1.00 96.88 73 TRP A O 1
ATOM 562 N N . LEU A 1 74 ? -6.457 -1.739 0.628 1.00 95.19 74 LEU A N 1
ATOM 563 C CA . LEU A 1 74 ? -7.117 -1.681 1.923 1.00 95.19 74 LEU A CA 1
ATOM 564 C C . LEU A 1 74 ? -8.358 -2.562 1.855 1.00 95.19 74 LEU A C 1
ATOM 566 O O . LEU A 1 74 ? -9.347 -2.190 1.221 1.00 95.19 74 LEU A O 1
ATOM 570 N N . LYS A 1 75 ? -8.305 -3.721 2.520 1.00 91.44 75 LYS A N 1
ATOM 571 C CA . LYS A 1 75 ? -9.275 -4.811 2.312 1.00 91.44 75 LYS A CA 1
ATOM 572 C C . LYS A 1 75 ? -9.290 -5.205 0.826 1.00 91.44 75 LYS A C 1
ATOM 574 O O . LYS A 1 75 ? -8.227 -5.441 0.271 1.00 91.44 75 LYS A O 1
ATOM 579 N N . ASP A 1 76 ? -10.457 -5.203 0.190 1.00 91.31 76 ASP A N 1
ATOM 580 C CA . ASP A 1 76 ? -10.656 -5.602 -1.206 1.00 91.31 76 ASP A CA 1
ATOM 581 C C . ASP A 1 76 ? -10.638 -4.412 -2.188 1.00 91.31 76 ASP A C 1
ATOM 583 O O . ASP A 1 76 ? -11.110 -4.534 -3.319 1.00 91.31 76 ASP A O 1
ATOM 587 N N . THR A 1 77 ? -10.128 -3.247 -1.766 1.00 93.88 77 THR A N 1
ATOM 588 C CA . THR A 1 77 ? -10.073 -2.034 -2.5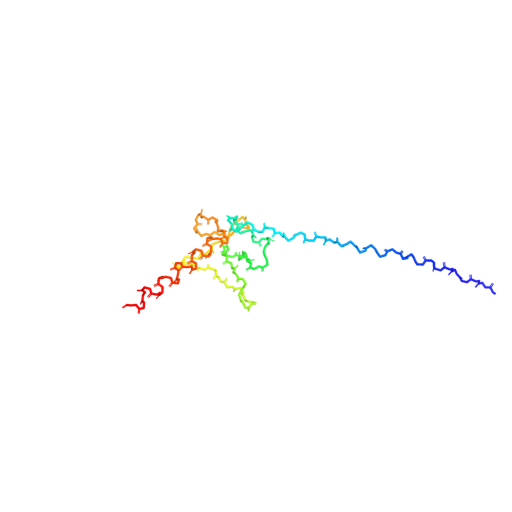99 1.00 93.88 77 THR A CA 1
ATOM 589 C C . THR A 1 77 ? -8.626 -1.604 -2.857 1.00 93.88 77 THR A C 1
ATOM 591 O O . THR A 1 77 ? -7.885 -1.392 -1.890 1.00 93.88 77 THR A O 1
ATOM 594 N N . PRO A 1 78 ? -8.217 -1.407 -4.126 1.00 95.38 78 PRO A N 1
ATOM 595 C CA . PRO A 1 78 ? -6.891 -0.898 -4.440 1.00 95.38 78 PRO A CA 1
ATOM 596 C C . PRO A 1 78 ? -6.796 0.577 -4.046 1.00 95.38 78 PRO A C 1
ATOM 598 O O . PRO A 1 78 ? -7.696 1.365 -4.330 1.00 95.38 78 PRO A O 1
ATOM 601 N N . LEU A 1 79 ? -5.702 0.955 -3.395 1.00 94.81 79 LEU A N 1
ATOM 602 C CA . LEU A 1 79 ? -5.488 2.305 -2.892 1.00 94.81 79 LEU A CA 1
ATOM 603 C C . LEU A 1 79 ? -4.873 3.206 -3.954 1.00 94.81 79 LEU A C 1
ATOM 605 O O . LEU A 1 79 ? -3.806 2.911 -4.492 1.00 94.81 79 LEU A O 1
ATOM 609 N N . SER A 1 80 ? -5.503 4.353 -4.173 1.00 94.06 80 SER A N 1
ATOM 610 C CA . SER A 1 80 ? -4.912 5.501 -4.855 1.00 94.06 80 SER A CA 1
ATOM 611 C C . SER A 1 80 ? -4.269 6.480 -3.858 1.00 94.06 80 SER A C 1
ATOM 613 O O . SER A 1 80 ? -4.448 6.379 -2.639 1.00 94.06 80 SER A O 1
ATOM 615 N N . PHE A 1 81 ? -3.529 7.476 -4.355 1.00 88.69 81 PHE A N 1
ATOM 616 C CA . PHE A 1 81 ? -3.014 8.553 -3.497 1.00 88.69 81 PHE A CA 1
ATOM 617 C C . PHE A 1 81 ? -4.151 9.375 -2.872 1.00 88.69 81 PHE A C 1
ATOM 619 O O . PHE A 1 81 ? -4.056 9.776 -1.709 1.00 88.69 81 PHE A O 1
ATOM 626 N N . SER A 1 82 ? -5.236 9.600 -3.618 1.00 90.94 82 SER A N 1
ATOM 627 C CA . SER A 1 82 ? -6.435 10.282 -3.124 1.00 90.94 82 SER A CA 1
ATOM 628 C C . SER A 1 82 ? -7.110 9.524 -1.978 1.00 90.94 82 SER A C 1
ATOM 630 O O . SER A 1 82 ? -7.600 10.158 -1.039 1.00 90.94 82 SER A O 1
ATOM 632 N N . ASP A 1 83 ? -7.087 8.190 -1.999 1.00 92.50 83 ASP A N 1
ATOM 633 C CA . ASP A 1 83 ? -7.617 7.370 -0.905 1.00 92.50 83 ASP A CA 1
ATOM 634 C C . ASP A 1 83 ? -6.758 7.496 0.352 1.00 92.50 83 ASP A C 1
ATOM 636 O O . ASP A 1 83 ? -7.291 7.721 1.438 1.00 92.50 83 ASP A O 1
ATOM 640 N N . ILE A 1 84 ? -5.428 7.428 0.211 1.00 89.69 84 ILE A N 1
ATOM 641 C CA . ILE A 1 84 ? -4.490 7.616 1.330 1.00 89.69 84 ILE A CA 1
ATOM 642 C C . ILE A 1 84 ? -4.700 8.982 1.990 1.00 89.69 84 ILE A C 1
ATOM 644 O O . ILE A 1 84 ? -4.812 9.062 3.214 1.00 89.69 84 ILE A O 1
ATOM 648 N N . LEU A 1 85 ? -4.795 10.053 1.195 1.00 89.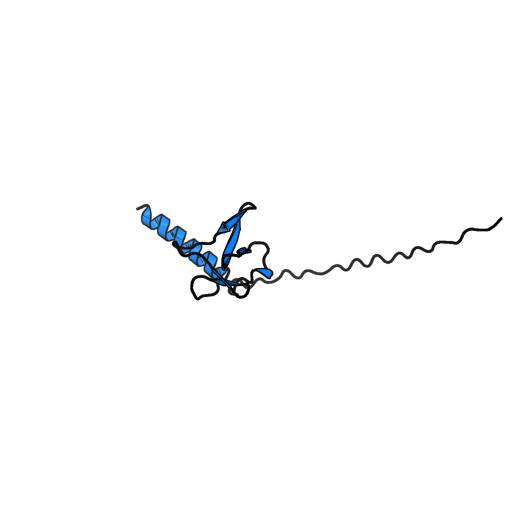62 85 LEU A N 1
ATOM 649 C CA . LEU A 1 85 ? -5.057 11.398 1.709 1.00 89.62 85 LEU A CA 1
ATOM 650 C C . LEU A 1 85 ? -6.403 11.464 2.440 1.00 89.62 85 LEU A C 1
ATOM 652 O O . LEU A 1 85 ? -6.481 11.992 3.547 1.00 89.62 85 LEU A O 1
ATOM 656 N N . SER A 1 86 ? -7.452 10.897 1.846 1.00 90.75 86 SER A N 1
ATOM 657 C CA . SER A 1 86 ? -8.789 10.874 2.444 1.00 90.75 86 SER A CA 1
ATOM 658 C C . SER A 1 86 ? -8.808 10.122 3.778 1.00 90.75 86 SER A C 1
ATOM 660 O O . SER A 1 86 ? -9.454 10.558 4.729 1.00 90.75 86 SER A O 1
ATOM 662 N N . GLN A 1 87 ? -8.075 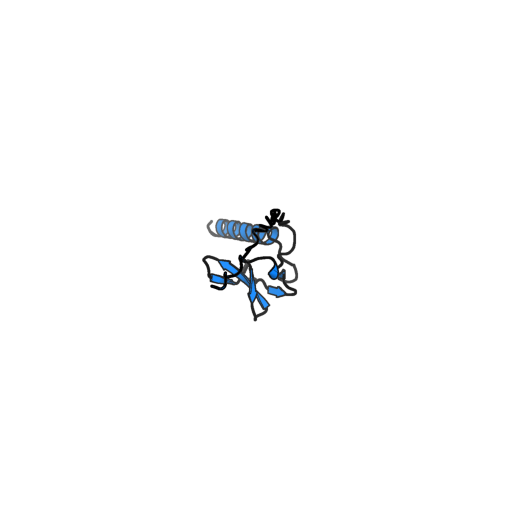9.012 3.883 1.00 89.19 87 GLN A N 1
ATOM 663 C CA . GLN A 1 87 ? -7.942 8.261 5.131 1.00 89.19 87 GLN A CA 1
ATOM 664 C C . GLN A 1 87 ? -7.135 9.036 6.179 1.00 89.19 87 GLN A C 1
ATOM 666 O O . GLN A 1 87 ? -7.532 9.069 7.342 1.00 89.19 87 GLN A O 1
ATOM 671 N N . ALA A 1 88 ? -6.059 9.716 5.776 1.00 86.44 88 ALA A N 1
ATOM 672 C CA . ALA A 1 88 ? -5.284 10.574 6.669 1.00 86.44 88 ALA A CA 1
ATOM 673 C C . ALA A 1 88 ? -6.124 11.731 7.240 1.00 86.44 88 ALA A C 1
ATOM 675 O O . ALA A 1 88 ? -6.032 12.023 8.431 1.00 86.44 88 ALA A O 1
ATOM 676 N N . LEU A 1 89 ? -6.985 12.353 6.427 1.00 89.06 89 LEU A N 1
ATOM 677 C CA . LEU A 1 89 ? -7.899 13.404 6.888 1.00 89.06 89 LEU A CA 1
ATOM 678 C C . LEU A 1 89 ? -8.909 12.878 7.919 1.00 89.06 89 LEU A C 1
ATOM 680 O O . LEU A 1 89 ? -9.077 13.496 8.967 1.00 89.06 89 LEU A O 1
ATOM 684 N N . LYS A 1 90 ? -9.502 11.697 7.692 1.00 88.38 90 LYS A N 1
ATOM 685 C CA . LYS A 1 90 ? -10.416 11.066 8.665 1.00 88.38 90 LYS A CA 1
ATOM 686 C C . LYS A 1 90 ? -9.749 10.787 10.015 1.00 88.38 90 LYS A C 1
ATOM 688 O O . LYS A 1 90 ? -10.386 10.915 11.057 1.00 88.38 90 LYS A O 1
ATOM 693 N N . GLU A 1 91 ? -8.479 10.383 10.015 1.00 84.62 91 GLU A N 1
ATOM 694 C CA . GLU A 1 91 ? -7.711 10.173 11.252 1.00 84.62 91 GLU A CA 1
ATOM 695 C C . GLU A 1 91 ? -7.505 11.476 12.032 1.00 84.62 91 GLU A C 1
ATOM 697 O O . GLU A 1 91 ? -7.564 11.480 13.262 1.00 84.62 91 GLU A O 1
ATOM 702 N N . ILE A 1 92 ? -7.285 12.591 11.329 1.00 83.88 92 ILE A N 1
ATOM 703 C CA . ILE A 1 92 ? -7.148 13.917 11.942 1.00 83.88 92 ILE A CA 1
ATOM 704 C C . ILE A 1 92 ? -8.478 14.348 12.571 1.00 83.88 92 ILE A C 1
ATOM 706 O O . ILE A 1 92 ? -8.502 14.704 13.746 1.00 83.88 92 ILE A O 1
ATOM 710 N N . GLU A 1 93 ? -9.586 14.239 11.835 1.00 83.31 93 GLU A N 1
ATOM 711 C CA . GLU A 1 93 ? -10.930 14.583 12.327 1.00 83.31 93 GLU A CA 1
ATOM 712 C C . GLU A 1 93 ? -11.334 13.754 13.558 1.00 83.31 93 GLU A C 1
ATOM 714 O O . GLU A 1 93 ? -11.877 14.282 14.533 1.00 83.31 93 GLU A O 1
ATOM 719 N N . LYS A 1 94 ? -11.034 12.448 13.550 1.00 79.56 94 LYS A N 1
ATOM 720 C CA . LYS A 1 94 ? -11.310 11.554 14.683 1.00 79.56 94 LYS A CA 1
ATOM 721 C C . LYS A 1 94 ? -10.502 11.937 15.924 1.00 79.56 94 LYS A C 1
ATOM 723 O O . LYS A 1 94 ? -11.034 11.891 17.032 1.00 79.56 94 LYS A O 1
ATOM 728 N N . LYS A 1 95 ? -9.227 12.305 15.759 1.00 72.94 95 LYS A N 1
ATOM 729 C CA . LYS A 1 95 ? -8.375 12.761 16.871 1.00 72.94 95 LYS A CA 1
ATOM 730 C C . LYS A 1 95 ? -8.876 14.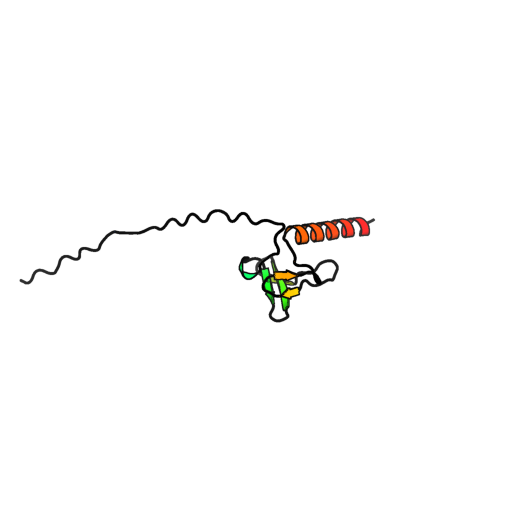068 17.478 1.00 72.94 95 LYS A C 1
ATOM 732 O O . LYS A 1 95 ? -8.867 14.196 18.702 1.00 72.94 95 LYS A O 1
ATOM 737 N N . ASP A 1 96 ? -9.341 14.992 16.643 1.00 71.44 96 ASP A N 1
ATOM 738 C CA . ASP A 1 96 ? -9.910 16.264 17.095 1.00 71.44 96 ASP A CA 1
ATOM 739 C C . ASP A 1 96 ? -11.206 16.034 17.892 1.00 71.44 96 ASP A C 1
ATOM 741 O O . ASP A 1 96 ? -11.349 16.505 19.018 1.00 71.44 96 ASP A O 1
ATOM 745 N N . SER A 1 97 ? -12.085 15.161 17.386 1.00 65.50 97 SER A N 1
ATOM 746 C CA . SER A 1 97 ? -13.353 14.801 18.043 1.00 65.50 97 SER A CA 1
ATOM 747 C C . SER A 1 97 ? -13.186 14.008 19.347 1.00 65.50 97 SER A C 1
ATOM 749 O O . SER A 1 97 ? -14.074 14.025 20.190 1.00 65.50 97 SER A O 1
ATOM 751 N N . SER A 1 98 ? -12.074 13.286 19.520 1.00 61.50 98 SER A N 1
ATOM 752 C CA . SER A 1 98 ? -11.770 12.533 20.748 1.00 61.50 98 SER A CA 1
ATOM 753 C C . SER A 1 98 ? -11.091 13.385 21.830 1.00 61.50 98 SER A C 1
ATOM 755 O O . SER A 1 98 ? -10.839 12.874 22.922 1.00 61.50 98 SER A O 1
ATOM 757 N N . SER A 1 99 ? -10.744 14.636 21.515 1.00 57.72 99 SER A N 1
ATOM 758 C CA . SER A 1 99 ? -10.084 15.575 22.432 1.00 57.72 99 SER A CA 1
ATOM 759 C C . SER A 1 99 ? -11.055 16.594 23.057 1.00 57.72 99 SER A C 1
ATOM 761 O O . SER A 1 99 ? -10.611 17.453 23.821 1.00 57.72 99 SER A O 1
ATOM 763 N N . GLN A 1 100 ? -12.357 16.492 22.753 1.00 47.12 100 GLN A N 1
ATOM 764 C CA . GLN A 1 100 ? -13.465 17.175 23.442 1.00 47.12 100 GLN A CA 1
ATOM 765 C C . GLN A 1 100 ? -14.180 16.222 24.400 1.00 47.12 100 GLN A C 1
ATOM 767 O O . GLN A 1 100 ? -14.632 16.718 25.456 1.00 47.12 100 GLN A O 1
#

Radius of gyration: 24.27 Å; chains: 1; bounding box: 76×28×61 Å

Secondary structure (DSSP, 8-state):
--PPP---------------------TTSB-BGGG-SSEEE-TTSBEEEEETTEEEE-EETTEEPEEETTEEEETTEEPBHHHHHHHHHHHHHHHHHTT-

pLDDT: mean 80.72, std 18.33, range [36.5, 97.5]